Protein AF-A0A2N2NVW7-F1 (afdb_monomer_lite)

Radius of gyration: 20.74 Å; chains: 1; bounding box: 54×30×60 Å

Structure (mmCIF, N/CA/C/O backbone):
data_AF-A0A2N2NVW7-F1
#
_entry.id   AF-A0A2N2NVW7-F1
#
loop_
_atom_site.group_PDB
_atom_site.id
_atom_site.type_symbol
_atom_site.label_atom_id
_atom_site.label_alt_id
_atom_site.label_comp_id
_atom_site.label_asym_id
_atom_site.label_entity_id
_atom_site.label_seq_id
_atom_site.pdbx_PDB_ins_code
_atom_site.Cartn_x
_atom_site.Cartn_y
_atom_site.Cartn_z
_atom_site.occupancy
_atom_site.B_iso_or_equiv
_atom_site.auth_seq_id
_atom_site.auth_comp_id
_atom_site.auth_asym_id
_atom_site.auth_atom_id
_atom_site.pdbx_PDB_model_num
ATOM 1 N N . MET A 1 1 ? -23.876 -5.845 4.210 1.00 67.88 1 MET A N 1
ATOM 2 C CA . MET A 1 1 ? -23.262 -4.906 3.244 1.00 67.88 1 MET A CA 1
ATOM 3 C C . MET A 1 1 ? -21.737 -4.898 3.333 1.00 67.88 1 MET A C 1
ATOM 5 O O . MET A 1 1 ? -21.099 -5.001 2.295 1.00 67.88 1 MET A O 1
ATOM 9 N N . GLU A 1 2 ? -21.139 -4.880 4.530 1.00 70.81 2 GLU A N 1
ATOM 10 C CA . GLU A 1 2 ? -19.670 -4.842 4.727 1.00 70.81 2 GLU A CA 1
ATOM 11 C C . GLU A 1 2 ? -18.916 -5.984 4.024 1.00 70.81 2 GLU A C 1
ATOM 13 O O . GLU A 1 2 ? -17.905 -5.756 3.367 1.00 70.81 2 GLU A O 1
ATOM 18 N N . ARG A 1 3 ? -19.458 -7.211 4.055 1.00 79.25 3 ARG A N 1
ATOM 19 C CA . ARG A 1 3 ? -18.855 -8.367 3.366 1.00 79.25 3 ARG A CA 1
ATOM 20 C C . ARG A 1 3 ? -18.776 -8.203 1.844 1.00 79.25 3 ARG A C 1
ATOM 22 O O . ARG A 1 3 ? -17.842 -8.709 1.237 1.00 79.25 3 ARG A O 1
ATOM 29 N N . ILE A 1 4 ? -19.721 -7.489 1.227 1.00 87.88 4 ILE A N 1
ATOM 30 C CA . ILE A 1 4 ? -19.741 -7.273 -0.230 1.00 87.88 4 ILE A CA 1
ATOM 31 C C . ILE A 1 4 ? -18.624 -6.304 -0.628 1.00 87.88 4 ILE A C 1
ATOM 33 O O . ILE A 1 4 ? -17.913 -6.556 -1.597 1.00 87.88 4 ILE A O 1
ATOM 37 N N . LEU A 1 5 ? -18.419 -5.241 0.157 1.00 84.19 5 LEU A N 1
ATOM 38 C CA . LEU A 1 5 ? -17.298 -4.320 -0.036 1.00 84.19 5 LEU A CA 1
ATOM 39 C C . LEU A 1 5 ? -15.952 -5.028 0.161 1.00 84.19 5 LEU A C 1
ATOM 41 O O . LEU A 1 5 ? -15.068 -4.869 -0.675 1.00 84.19 5 LEU A O 1
ATOM 45 N N . ALA A 1 6 ? -15.813 -5.865 1.196 1.00 83.31 6 ALA A N 1
ATOM 46 C CA . ALA A 1 6 ? -14.580 -6.619 1.437 1.00 83.31 6 ALA A CA 1
ATOM 47 C C . ALA A 1 6 ? -14.242 -7.527 0.247 1.00 83.31 6 ALA A C 1
ATOM 49 O O . ALA A 1 6 ? -13.111 -7.528 -0.232 1.00 83.31 6 ALA A O 1
ATOM 50 N N . ILE A 1 7 ? -15.240 -8.254 -0.268 1.00 89.62 7 ILE A N 1
ATOM 51 C CA . ILE A 1 7 ? -15.080 -9.130 -1.434 1.00 89.62 7 ILE A CA 1
ATOM 52 C C . ILE A 1 7 ? -14.743 -8.311 -2.686 1.00 89.62 7 ILE A C 1
ATOM 54 O O . ILE A 1 7 ? -13.838 -8.686 -3.423 1.00 89.62 7 ILE A O 1
ATOM 58 N N . SER A 1 8 ? -15.407 -7.174 -2.912 1.00 90.25 8 SER A N 1
ATOM 59 C CA . SER A 1 8 ? -15.117 -6.294 -4.051 1.00 90.25 8 SER A CA 1
ATOM 60 C C . SER A 1 8 ? -13.674 -5.783 -4.033 1.00 90.25 8 SER A C 1
ATOM 62 O O . SER A 1 8 ? -13.004 -5.797 -5.065 1.00 90.25 8 SER A O 1
ATOM 64 N N . VAL A 1 9 ? -13.188 -5.336 -2.872 1.00 87.56 9 VAL A N 1
ATOM 65 C CA . VAL A 1 9 ? -11.808 -4.856 -2.715 1.00 87.56 9 VAL A CA 1
ATOM 66 C C . VAL A 1 9 ? -10.822 -6.012 -2.893 1.00 87.56 9 VAL A C 1
ATOM 68 O O . VAL A 1 9 ? -9.832 -5.862 -3.606 1.00 87.56 9 VAL A O 1
ATOM 71 N N . LEU A 1 10 ? -11.123 -7.188 -2.334 1.00 91.12 10 LEU A N 1
ATOM 72 C CA . LEU A 1 10 ? -10.298 -8.388 -2.481 1.00 91.12 10 LEU A CA 1
ATOM 73 C C . LEU A 1 10 ? -10.167 -8.823 -3.946 1.00 91.12 10 LEU A C 1
ATOM 75 O O . LEU A 1 10 ? -9.058 -9.095 -4.402 1.00 91.12 10 LEU A O 1
ATOM 79 N N . VAL A 1 11 ? -11.259 -8.814 -4.714 1.00 94.81 11 VAL A N 1
ATOM 80 C CA . VAL A 1 11 ? -11.223 -9.088 -6.160 1.00 94.81 11 VAL A CA 1
ATOM 81 C C . VAL A 1 11 ? -10.357 -8.058 -6.888 1.00 94.81 11 VAL A C 1
ATOM 83 O O . VAL A 1 11 ? -9.521 -8.436 -7.708 1.00 94.81 11 VAL A O 1
ATOM 86 N N . GLY A 1 12 ? -10.494 -6.771 -6.554 1.00 92.69 12 GLY A N 1
ATOM 87 C CA . GLY A 1 12 ? -9.656 -5.712 -7.120 1.00 92.69 12 GLY A CA 1
ATOM 88 C C . GLY A 1 12 ? -8.160 -5.944 -6.878 1.00 9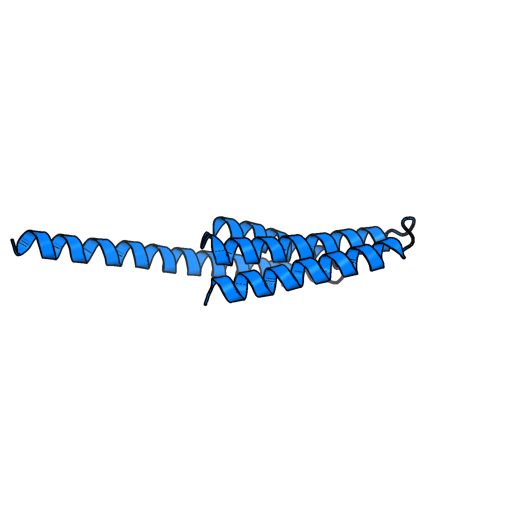2.69 12 GLY A C 1
ATOM 89 O O . GLY A 1 12 ? -7.359 -5.810 -7.802 1.00 92.69 12 GLY A O 1
ATOM 90 N N . ILE A 1 13 ? -7.785 -6.368 -5.668 1.00 93.81 13 ILE A N 1
ATOM 91 C CA . ILE A 1 13 ? -6.394 -6.684 -5.309 1.00 93.81 13 ILE A CA 1
ATOM 92 C C . ILE A 1 13 ? -5.877 -7.880 -6.103 1.00 93.81 13 ILE A C 1
ATOM 94 O O . ILE A 1 13 ? -4.752 -7.837 -6.600 1.00 93.81 13 ILE A O 1
ATOM 98 N N . VAL A 1 14 ? -6.678 -8.937 -6.250 1.00 95.19 14 VAL A N 1
ATOM 99 C CA . VAL A 1 14 ? -6.288 -10.129 -7.017 1.00 95.19 14 VAL A CA 1
ATOM 100 C C . VAL A 1 14 ? -6.042 -9.768 -8.483 1.00 95.19 14 VAL A C 1
ATOM 102 O O . VAL A 1 14 ? -4.988 -10.107 -9.021 1.00 95.19 14 VAL A O 1
ATOM 105 N N . LEU A 1 15 ? -6.955 -9.020 -9.111 1.00 95.56 15 LEU A N 1
ATOM 106 C CA . LEU A 1 15 ? -6.803 -8.571 -10.500 1.00 95.56 15 LEU A CA 1
ATOM 107 C C . LEU A 1 15 ? -5.577 -7.666 -10.676 1.00 95.56 15 LEU A C 1
ATOM 109 O O . LEU A 1 15 ? -4.787 -7.860 -11.602 1.00 95.56 15 LEU A O 1
ATOM 113 N N . TYR A 1 16 ? -5.380 -6.716 -9.759 1.00 93.38 16 TYR A N 1
ATOM 114 C CA . TYR A 1 16 ? -4.215 -5.835 -9.760 1.00 93.38 16 TYR A CA 1
ATOM 115 C C . TYR A 1 16 ? -2.900 -6.605 -9.586 1.00 93.38 16 TYR A C 1
ATOM 117 O O . TYR A 1 16 ? -1.913 -6.301 -10.258 1.00 93.38 16 TYR A O 1
ATOM 125 N N . SER A 1 17 ? -2.880 -7.610 -8.708 1.00 93.12 17 SER A N 1
ATOM 126 C CA . SER A 1 17 ? -1.699 -8.443 -8.463 1.00 93.12 17 SER A CA 1
ATOM 127 C C . SER A 1 17 ? -1.335 -9.246 -9.707 1.00 93.12 17 SER A C 1
ATOM 129 O O . SER A 1 17 ? -0.176 -9.261 -10.111 1.00 93.12 17 SER A O 1
ATOM 131 N N . PHE A 1 18 ? -2.330 -9.843 -10.368 1.00 94.94 18 PHE A N 1
ATOM 132 C CA . PHE A 1 18 ? -2.118 -10.598 -11.601 1.00 94.94 18 PHE A CA 1
ATOM 133 C C . PHE A 1 18 ? -1.570 -9.708 -12.723 1.00 94.94 18 PHE A C 1
ATOM 135 O O . PHE A 1 18 ? -0.557 -10.034 -13.341 1.00 94.94 18 PHE A O 1
ATOM 142 N N . GLY A 1 19 ? -2.181 -8.536 -12.933 1.00 92.69 19 GLY A N 1
ATOM 143 C CA . GLY A 1 19 ? -1.681 -7.547 -13.891 1.00 92.69 19 GLY A CA 1
ATOM 144 C C . GLY A 1 19 ? -0.275 -7.052 -13.543 1.00 92.69 19 GLY A C 1
ATOM 145 O O . GLY A 1 19 ? 0.563 -6.890 -14.426 1.00 92.69 19 GLY A O 1
ATOM 146 N N . SER A 1 20 ? 0.019 -6.874 -12.254 1.00 91.81 20 SER A N 1
ATOM 147 C CA . SER A 1 20 ? 1.342 -6.455 -11.787 1.00 91.81 20 SER A CA 1
ATOM 148 C C . SER A 1 20 ? 2.426 -7.483 -12.081 1.00 91.81 20 SER A C 1
ATOM 150 O O . SER A 1 20 ? 3.503 -7.086 -12.514 1.00 91.81 20 SER A O 1
ATOM 152 N N . ILE A 1 21 ? 2.147 -8.777 -11.908 1.00 92.06 21 ILE A N 1
ATOM 153 C CA . ILE A 1 21 ? 3.095 -9.851 -12.236 1.00 92.06 21 ILE A CA 1
ATOM 154 C C . ILE A 1 21 ? 3.410 -9.852 -13.736 1.00 92.06 21 ILE A C 1
ATOM 156 O O . ILE A 1 21 ? 4.576 -9.950 -14.106 1.00 92.06 21 ILE A O 1
ATOM 160 N N . LEU A 1 22 ? 2.399 -9.688 -14.596 1.00 92.44 22 LEU A N 1
ATOM 161 C CA . LEU A 1 22 ? 2.598 -9.628 -16.05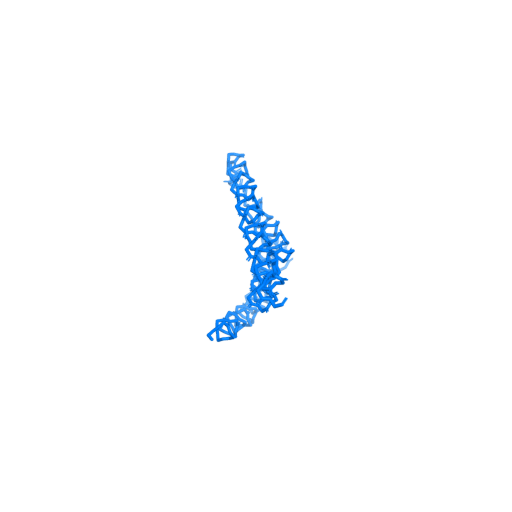0 1.00 92.44 22 LEU A CA 1
ATOM 162 C C . LEU A 1 22 ? 3.463 -8.431 -16.468 1.00 92.44 22 LEU A C 1
ATOM 164 O O . LEU A 1 22 ? 4.348 -8.578 -17.307 1.00 92.44 22 LEU A O 1
ATOM 168 N N . ILE A 1 23 ? 3.241 -7.262 -15.861 1.00 89.50 23 ILE A N 1
ATOM 169 C CA . ILE A 1 23 ? 4.031 -6.054 -16.140 1.00 89.50 23 ILE A CA 1
ATOM 170 C C . ILE A 1 23 ? 5.481 -6.222 -15.663 1.00 89.50 23 ILE A C 1
ATOM 172 O O . ILE A 1 23 ? 6.405 -5.881 -16.397 1.00 89.50 23 ILE A O 1
ATOM 176 N N . LEU A 1 24 ? 5.696 -6.783 -14.468 1.00 89.25 24 LEU A N 1
ATOM 177 C CA . LEU A 1 24 ? 7.040 -7.035 -13.933 1.00 89.25 24 LEU A CA 1
ATOM 178 C C . LEU A 1 24 ? 7.804 -8.090 -14.737 1.00 89.25 24 LEU A C 1
ATOM 180 O O . LEU A 1 24 ? 9.011 -7.967 -14.923 1.00 89.25 24 LEU A O 1
ATOM 184 N N . ALA A 1 25 ? 7.110 -9.118 -15.227 1.00 88.81 25 ALA A N 1
ATOM 185 C CA . ALA A 1 25 ? 7.713 -10.166 -16.045 1.00 88.81 25 ALA A CA 1
ATOM 186 C C . ALA A 1 25 ? 8.235 -9.634 -17.390 1.00 88.81 25 ALA A C 1
ATOM 188 O O . ALA A 1 25 ? 9.193 -10.181 -17.928 1.00 88.81 25 ALA A O 1
ATOM 189 N N . GLY A 1 26 ? 7.624 -8.568 -17.919 1.00 88.56 26 GLY A N 1
ATOM 190 C CA . GLY A 1 26 ? 8.057 -7.903 -19.148 1.00 88.56 26 GLY A CA 1
ATOM 191 C C . GLY A 1 26 ? 9.150 -6.843 -18.963 1.00 88.56 26 GLY A C 1
ATOM 192 O O . GLY A 1 26 ? 9.560 -6.244 -19.954 1.00 88.56 26 GLY A O 1
ATOM 193 N N . MET A 1 27 ? 9.600 -6.576 -17.733 1.00 88.44 27 MET A N 1
ATOM 194 C CA . MET A 1 27 ? 10.556 -5.506 -17.434 1.00 88.44 27 MET A CA 1
ATOM 195 C C . MET A 1 27 ? 11.995 -6.028 -17.298 1.00 88.44 27 MET A C 1
ATOM 197 O O . MET A 1 27 ? 12.224 -7.184 -16.940 1.00 88.44 27 MET A O 1
ATOM 201 N N . ASP A 1 28 ? 12.980 -5.171 -17.578 1.00 87.56 28 ASP A N 1
ATOM 202 C CA . ASP A 1 28 ? 14.398 -5.518 -17.462 1.00 87.56 28 ASP A CA 1
ATOM 203 C C . ASP A 1 28 ? 14.898 -5.400 -16.013 1.00 87.56 28 ASP A C 1
ATOM 205 O O . ASP A 1 28 ? 15.168 -4.313 -15.509 1.00 87.56 28 ASP A O 1
ATOM 209 N N . TRP A 1 29 ? 15.097 -6.548 -15.365 1.00 86.44 29 TRP A N 1
ATOM 210 C CA . TRP A 1 29 ? 15.548 -6.681 -13.975 1.00 86.44 29 TRP A CA 1
ATOM 211 C C . TRP A 1 29 ? 16.957 -6.145 -13.692 1.00 86.44 29 TRP A C 1
ATOM 213 O O . TRP A 1 29 ? 17.388 -6.135 -12.540 1.00 86.44 29 TRP A O 1
ATOM 223 N N . LYS A 1 30 ? 17.690 -5.704 -14.718 1.00 85.69 30 LYS A N 1
ATOM 224 C CA . LYS A 1 30 ? 18.980 -5.028 -14.545 1.00 85.69 30 LYS A CA 1
ATOM 225 C C . LYS A 1 30 ? 18.834 -3.546 -14.209 1.00 85.69 30 LYS A C 1
ATOM 227 O O . LYS A 1 30 ? 19.806 -2.940 -13.763 1.00 85.69 30 LYS A O 1
ATOM 232 N N . LEU A 1 31 ? 17.657 -2.960 -14.428 1.00 87.75 31 LEU A N 1
ATOM 233 C CA . LEU A 1 31 ? 17.400 -1.549 -14.167 1.00 87.75 31 LEU A CA 1
ATOM 234 C C . LEU A 1 31 ? 16.911 -1.337 -12.732 1.00 87.75 31 LEU A C 1
ATOM 236 O O . LEU A 1 31 ? 16.008 -2.022 -12.252 1.00 87.75 31 LEU A O 1
ATOM 240 N N . THR A 1 32 ? 17.455 -0.319 -12.064 1.00 84.31 32 THR A N 1
ATOM 241 C CA . THR A 1 32 ? 17.014 0.086 -10.719 1.00 84.31 32 THR A CA 1
ATOM 242 C C . THR A 1 32 ? 15.536 0.494 -10.704 1.00 84.31 32 THR A C 1
ATOM 244 O O . THR A 1 32 ? 14.835 0.249 -9.727 1.00 84.31 32 THR A O 1
ATOM 247 N N . GLU A 1 33 ? 15.030 1.035 -11.814 1.00 84.69 33 GLU A N 1
ATOM 248 C CA . GLU A 1 33 ? 13.616 1.392 -11.994 1.00 84.69 33 GLU A CA 1
ATOM 249 C C . GLU A 1 33 ? 12.673 0.200 -11.782 1.00 84.69 33 GLU A C 1
ATOM 251 O O . GLU A 1 33 ? 11.625 0.335 -11.156 1.00 84.69 33 GLU A O 1
ATOM 256 N N . THR A 1 34 ? 13.066 -0.999 -12.220 1.00 87.12 34 THR A N 1
ATOM 257 C CA . THR A 1 34 ? 12.276 -2.222 -12.020 1.00 87.12 34 THR A CA 1
ATOM 258 C C . THR A 1 34 ? 12.168 -2.595 -10.552 1.00 87.12 34 THR A C 1
ATOM 260 O O . THR A 1 34 ? 11.125 -3.071 -10.108 1.00 87.12 34 THR A O 1
ATOM 263 N N . PHE A 1 35 ? 13.217 -2.332 -9.773 1.00 86.06 35 PHE A N 1
ATOM 264 C CA . PHE A 1 35 ? 13.204 -2.549 -8.333 1.00 86.06 35 PHE A CA 1
ATOM 265 C C . PHE A 1 35 ? 12.292 -1.545 -7.615 1.00 86.06 35 PHE A C 1
ATOM 267 O O . PHE A 1 35 ? 11.494 -1.947 -6.765 1.00 86.06 35 PHE A O 1
ATOM 274 N N . TYR A 1 36 ? 12.339 -0.262 -7.990 1.00 85.06 36 TYR A N 1
ATOM 275 C CA . TYR A 1 36 ? 11.416 0.747 -7.459 1.00 85.06 36 TYR A CA 1
ATOM 276 C C . TYR A 1 36 ? 9.960 0.430 -7.808 1.00 85.06 36 TYR A C 1
ATOM 278 O O . TYR A 1 36 ? 9.092 0.492 -6.936 1.00 85.06 36 TYR A O 1
ATOM 286 N N . GLU A 1 37 ? 9.697 0.022 -9.048 1.00 87.31 37 GLU A N 1
ATOM 287 C CA . GLU A 1 37 ? 8.367 -0.371 -9.509 1.00 87.31 37 GLU A CA 1
ATOM 288 C C . GLU A 1 37 ? 7.863 -1.635 -8.793 1.00 87.31 37 GLU A C 1
ATOM 290 O O . GLU A 1 37 ? 6.694 -1.711 -8.402 1.00 87.31 37 GLU A O 1
ATOM 295 N N . LEU A 1 38 ? 8.743 -2.614 -8.554 1.00 88.94 38 LEU A N 1
ATOM 296 C CA . LEU A 1 38 ? 8.440 -3.802 -7.758 1.00 88.94 38 LEU A CA 1
ATOM 297 C C . LEU A 1 38 ? 8.034 -3.416 -6.337 1.00 88.94 38 LEU A C 1
ATOM 299 O O . LEU A 1 38 ? 6.962 -3.824 -5.883 1.00 88.94 38 LEU A O 1
ATOM 303 N N . ILE A 1 39 ? 8.846 -2.605 -5.651 1.00 87.75 39 ILE A N 1
ATOM 304 C CA . ILE A 1 39 ? 8.536 -2.144 -4.294 1.00 87.75 39 ILE A CA 1
ATOM 305 C C . ILE A 1 39 ? 7.208 -1.398 -4.308 1.00 87.75 39 ILE A C 1
ATOM 307 O O . ILE A 1 39 ? 6.323 -1.718 -3.525 1.00 87.75 39 ILE A O 1
ATOM 311 N N . TYR A 1 40 ? 7.015 -0.459 -5.229 1.00 87.25 40 TYR A N 1
ATOM 312 C CA . TYR A 1 40 ? 5.782 0.311 -5.343 1.00 87.25 40 TYR A CA 1
ATOM 313 C C . TYR A 1 40 ? 4.536 -0.576 -5.513 1.00 87.25 40 TYR A C 1
ATOM 315 O O . TYR A 1 40 ? 3.515 -0.353 -4.854 1.00 87.25 40 TYR A O 1
ATOM 323 N N . ARG A 1 41 ? 4.610 -1.612 -6.358 1.00 89.56 41 ARG A N 1
ATOM 324 C CA . ARG A 1 41 ? 3.502 -2.550 -6.597 1.00 89.56 41 ARG A CA 1
ATOM 325 C C . ARG A 1 41 ? 3.227 -3.448 -5.402 1.00 89.56 41 ARG A C 1
ATOM 327 O O . ARG A 1 41 ? 2.064 -3.599 -5.032 1.00 89.56 41 ARG A O 1
ATOM 334 N N . VAL A 1 42 ? 4.269 -3.996 -4.778 1.00 89.44 42 VAL A N 1
ATOM 335 C CA . VAL A 1 42 ? 4.143 -4.770 -3.534 1.00 89.44 42 VAL A CA 1
ATOM 336 C C . VAL A 1 42 ? 3.543 -3.895 -2.440 1.00 89.44 42 VAL A C 1
ATOM 338 O O . VAL A 1 42 ? 2.634 -4.338 -1.732 1.00 89.44 42 VAL A O 1
ATOM 341 N N . LEU A 1 43 ? 3.972 -2.628 -2.361 1.00 86.88 43 LEU A N 1
ATOM 342 C CA . LEU A 1 43 ? 3.453 -1.701 -1.374 1.00 86.88 43 LEU A CA 1
ATOM 343 C C . LEU A 1 43 ? 1.933 -1.474 -1.579 1.00 86.88 43 LEU A C 1
ATOM 345 O O . LEU A 1 43 ? 1.132 -1.437 -0.649 1.00 86.88 43 LEU A O 1
ATOM 349 N N . LEU A 1 44 ? 1.489 -1.367 -2.828 1.00 86.44 44 LEU A N 1
ATOM 350 C CA . LEU A 1 44 ? 0.066 -1.227 -3.145 1.00 86.44 44 LEU A CA 1
ATOM 351 C C . LEU A 1 44 ? -0.770 -2.466 -2.791 1.00 86.44 44 LEU A C 1
ATOM 353 O O . LEU A 1 44 ? -1.896 -2.322 -2.311 1.00 86.44 44 LEU A O 1
ATOM 357 N N . ILE A 1 45 ? -0.231 -3.668 -2.994 1.00 90.00 45 ILE A N 1
ATOM 358 C CA . ILE A 1 45 ? -0.935 -4.925 -2.698 1.00 90.00 45 ILE A CA 1
ATOM 359 C C . ILE A 1 45 ? -1.153 -5.086 -1.191 1.00 90.00 45 ILE A C 1
ATOM 361 O O . ILE A 1 45 ? -2.269 -5.379 -0.764 1.00 90.00 45 ILE A O 1
ATOM 365 N N . VAL A 1 46 ? -0.120 -4.853 -0.378 1.00 88.44 46 VAL A N 1
ATOM 366 C CA . VAL A 1 46 ? -0.220 -4.978 1.086 1.00 88.44 46 VAL A CA 1
ATOM 367 C C . VAL A 1 46 ? -1.170 -3.926 1.672 1.00 88.44 46 VAL A C 1
ATOM 369 O O . VAL A 1 46 ? -1.984 -4.273 2.522 1.00 88.44 46 VAL A O 1
ATOM 372 N N . ILE A 1 47 ? -1.174 -2.687 1.156 1.00 85.38 47 ILE A N 1
ATOM 373 C CA . ILE A 1 47 ? -2.172 -1.657 1.522 1.00 85.38 47 ILE A CA 1
ATOM 374 C C . ILE A 1 47 ? -3.591 -2.175 1.274 1.00 85.38 47 ILE A C 1
ATOM 376 O O . ILE A 1 47 ? -4.459 -2.063 2.137 1.00 85.38 47 ILE A O 1
ATOM 380 N N . GLY A 1 48 ? -3.833 -2.765 0.102 1.00 84.62 48 GLY A N 1
ATOM 381 C CA . GLY A 1 48 ? -5.127 -3.354 -0.221 1.00 84.62 48 GLY A CA 1
ATOM 382 C C . GLY A 1 48 ? -5.516 -4.485 0.735 1.00 84.62 48 GLY A C 1
ATOM 383 O O . GLY A 1 48 ? -6.641 -4.511 1.232 1.00 84.62 48 GLY A O 1
ATOM 384 N N . LEU A 1 49 ? -4.601 -5.416 1.012 1.00 86.75 49 LEU A N 1
ATOM 385 C CA . LEU A 1 49 ? -4.867 -6.546 1.907 1.00 86.75 49 LEU A CA 1
ATOM 386 C C . LEU A 1 49 ? -5.192 -6.083 3.332 1.00 86.75 49 LEU A C 1
ATOM 388 O O . LEU A 1 49 ? -6.126 -6.604 3.944 1.00 86.75 49 LEU A O 1
ATOM 392 N N . GLU A 1 50 ? -4.485 -5.071 3.830 1.00 84.38 50 GLU A N 1
ATOM 393 C CA . GLU A 1 50 ? -4.728 -4.519 5.162 1.00 84.38 50 GLU A CA 1
ATOM 394 C C . GLU A 1 50 ? -6.062 -3.758 5.227 1.00 84.38 50 GLU A C 1
ATOM 396 O O . GLU A 1 50 ? -6.787 -3.860 6.216 1.00 84.38 50 GLU A O 1
ATOM 401 N N . LEU A 1 51 ? -6.469 -3.085 4.140 1.00 79.00 51 LEU A N 1
ATOM 402 C CA . LEU A 1 51 ? -7.814 -2.508 4.010 1.00 79.00 51 LEU A CA 1
ATOM 403 C C . LEU A 1 51 ? -8.911 -3.581 4.062 1.00 79.00 51 LEU A C 1
ATOM 405 O O . LEU A 1 51 ? -9.928 -3.382 4.725 1.00 79.00 51 LEU A O 1
ATOM 409 N N . VAL A 1 52 ? -8.712 -4.732 3.408 1.00 84.69 52 VAL A N 1
ATOM 410 C CA . VAL A 1 52 ? -9.656 -5.861 3.492 1.00 84.69 52 VAL A CA 1
ATOM 411 C C . VAL A 1 52 ? -9.715 -6.408 4.916 1.00 84.69 52 VAL A C 1
ATOM 413 O O . VAL A 1 52 ? -10.807 -6.635 5.439 1.00 84.69 52 VAL A O 1
ATOM 416 N N . ARG A 1 53 ? -8.559 -6.582 5.570 1.00 81.56 53 ARG A N 1
ATOM 417 C CA . ARG A 1 53 ? -8.490 -7.029 6.966 1.00 81.56 53 ARG A CA 1
ATOM 418 C C . ARG A 1 53 ? -9.224 -6.063 7.888 1.00 81.56 53 ARG A C 1
ATOM 420 O O . ARG A 1 53 ? -10.022 -6.509 8.701 1.00 81.56 53 ARG A O 1
ATOM 427 N N . MET A 1 54 ? -9.017 -4.762 7.734 1.00 77.88 54 MET A N 1
ATOM 428 C CA . MET A 1 54 ? -9.705 -3.730 8.507 1.00 77.88 54 MET A CA 1
ATOM 429 C C . MET A 1 54 ? -11.224 -3.779 8.317 1.00 77.88 54 MET A C 1
ATOM 431 O O . MET A 1 54 ? -11.963 -3.667 9.293 1.00 77.88 54 MET A O 1
ATOM 435 N N . LEU A 1 55 ? -11.691 -4.017 7.087 1.00 75.25 55 LEU A N 1
ATOM 436 C CA . LEU A 1 55 ? -13.118 -4.133 6.785 1.00 75.25 55 LEU A CA 1
ATOM 437 C C . LEU A 1 55 ? -13.773 -5.367 7.426 1.00 75.25 55 LEU A C 1
ATOM 439 O O . LEU A 1 55 ? -14.972 -5.366 7.694 1.00 75.25 55 LEU A O 1
ATOM 443 N N . ILE A 1 56 ? -12.997 -6.433 7.641 1.00 78.50 56 ILE A N 1
ATOM 444 C CA . ILE A 1 56 ? -13.480 -7.696 8.214 1.00 78.50 56 ILE A CA 1
ATOM 445 C C . ILE A 1 56 ? -13.339 -7.700 9.741 1.00 78.50 56 ILE A C 1
ATOM 447 O O . ILE A 1 56 ? -14.265 -8.096 10.445 1.00 78.50 56 ILE A O 1
ATOM 451 N N . VAL A 1 57 ? -12.182 -7.279 10.248 1.00 73.06 57 VAL A N 1
ATOM 452 C CA . VAL A 1 57 ? -11.761 -7.453 11.646 1.00 73.06 57 VAL A CA 1
ATOM 453 C C . VAL A 1 57 ? -12.105 -6.230 12.505 1.00 73.06 57 VAL A C 1
ATOM 455 O O . VAL A 1 57 ? -12.123 -6.344 13.725 1.00 73.06 57 VAL A O 1
ATOM 458 N N . HIS A 1 58 ? -12.440 -5.079 11.904 1.00 67.19 58 HIS A N 1
ATOM 459 C CA . HIS A 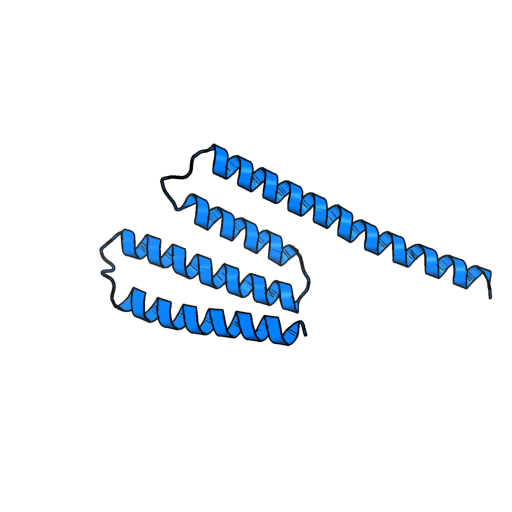1 58 ? -12.763 -3.833 12.622 1.00 67.19 58 HIS A CA 1
ATOM 460 C C . HIS A 1 58 ? -11.710 -3.428 13.677 1.00 67.19 58 HIS A C 1
ATOM 462 O O . HIS A 1 58 ? -12.003 -2.724 14.644 1.00 67.19 58 HIS A O 1
ATOM 468 N N . ASP A 1 59 ? -10.461 -3.850 13.483 1.00 65.00 59 ASP A N 1
ATOM 469 C CA . ASP A 1 59 ? -9.337 -3.539 14.360 1.00 65.00 59 ASP A CA 1
ATOM 470 C C . ASP A 1 59 ? -8.525 -2.382 13.760 1.00 65.00 59 ASP A C 1
ATOM 472 O O . ASP A 1 59 ? -8.260 -2.368 12.559 1.00 65.00 59 ASP A O 1
ATOM 476 N N . LEU A 1 60 ? -8.118 -1.403 14.578 1.00 56.31 60 LEU A N 1
ATOM 477 C CA . LEU A 1 60 ? -7.215 -0.330 14.122 1.00 56.31 60 LEU A CA 1
ATOM 478 C C . LEU A 1 60 ? -5.744 -0.541 14.461 1.00 56.31 60 LEU A C 1
ATOM 480 O O . LEU A 1 60 ? -4.904 0.215 13.986 1.00 56.31 60 LEU A O 1
ATOM 484 N N . SER A 1 61 ? -5.372 -1.647 15.095 1.00 65.12 61 SER A N 1
ATOM 485 C CA . SER A 1 61 ? -3.982 -2.094 14.944 1.00 65.12 61 SER A CA 1
ATOM 486 C C . SER A 1 61 ? -3.608 -2.227 13.449 1.00 65.12 61 SER A C 1
ATOM 488 O O . SER A 1 61 ? -2.568 -1.733 13.021 1.00 65.12 61 SER A O 1
ATOM 490 N N . ALA A 1 62 ? -4.544 -2.714 12.621 1.00 65.62 62 ALA A N 1
ATOM 491 C CA . ALA A 1 62 ? -4.406 -2.819 11.162 1.00 65.62 62 ALA A CA 1
ATOM 492 C C . ALA A 1 62 ? -4.303 -1.461 10.429 1.00 65.62 62 ALA A C 1
ATOM 494 O O . ALA A 1 62 ? -3.554 -1.307 9.469 1.00 65.62 62 ALA A O 1
ATOM 495 N N . VAL A 1 63 ? -5.030 -0.430 10.879 1.00 66.12 63 VAL A N 1
ATOM 496 C CA . VAL A 1 63 ? -4.961 0.914 10.262 1.00 66.12 63 VAL A CA 1
ATOM 497 C C . VAL A 1 63 ? -3.594 1.565 10.507 1.00 66.12 63 VAL A C 1
ATOM 499 O O . VAL A 1 63 ? -3.093 2.279 9.641 1.00 66.12 63 VAL A O 1
ATOM 502 N N . LEU A 1 64 ? -2.991 1.341 11.678 1.00 65.75 64 LEU A N 1
ATOM 503 C CA . LEU A 1 64 ? -1.659 1.854 12.009 1.00 65.75 64 LEU A CA 1
ATOM 504 C C . LEU A 1 64 ? -0.580 1.260 11.099 1.00 65.75 64 LEU A C 1
ATOM 506 O O . LEU A 1 64 ? 0.243 2.000 10.558 1.00 65.75 64 LEU A O 1
ATOM 510 N N . GLU A 1 65 ? -0.632 -0.056 10.897 1.00 70.31 65 GLU A N 1
ATOM 511 C CA . GLU A 1 65 ? 0.260 -0.789 9.995 1.00 70.31 65 GLU A CA 1
ATOM 512 C C . GLU A 1 65 ? 0.087 -0.321 8.539 1.00 70.31 65 GLU A C 1
ATOM 514 O O . GLU A 1 65 ? 1.064 0.029 7.872 1.00 70.31 65 GLU A O 1
ATOM 519 N N . LEU A 1 66 ? -1.163 -0.172 8.086 1.00 73.88 66 LEU A N 1
ATOM 520 C CA . LEU A 1 66 ? -1.510 0.394 6.780 1.00 73.88 66 LEU A CA 1
ATOM 521 C C . LEU A 1 66 ? -0.912 1.795 6.565 1.00 73.88 66 LEU A C 1
ATOM 523 O O . LEU A 1 66 ? -0.354 2.089 5.508 1.00 73.88 66 LEU A O 1
ATOM 527 N N . LEU A 1 67 ? -1.043 2.686 7.546 1.00 68.62 67 LEU A N 1
ATOM 528 C CA . LEU A 1 67 ? -0.620 4.083 7.423 1.00 68.62 67 LEU A CA 1
ATOM 529 C C . LEU A 1 67 ? 0.904 4.246 7.409 1.00 68.62 67 LEU A C 1
ATOM 531 O O . LEU A 1 67 ? 1.414 5.079 6.652 1.00 68.62 67 LEU A O 1
ATOM 535 N N . ALA A 1 68 ? 1.638 3.429 8.171 1.00 73.12 68 ALA A N 1
ATOM 536 C CA . ALA A 1 68 ? 3.098 3.367 8.082 1.00 73.12 68 ALA A CA 1
ATOM 537 C C . ALA A 1 68 ? 3.544 3.013 6.652 1.00 73.12 68 ALA A C 1
ATOM 539 O O . ALA A 1 68 ? 4.456 3.619 6.088 1.00 73.12 68 ALA A O 1
ATOM 540 N N . PHE A 1 69 ? 2.824 2.091 6.027 1.00 74.12 69 PHE A N 1
ATOM 541 C CA . PHE A 1 69 ? 3.129 1.571 4.707 1.00 74.12 69 PHE A CA 1
ATOM 542 C C . PHE A 1 69 ? 2.739 2.528 3.562 1.00 74.12 69 PHE A C 1
ATOM 544 O O . PHE A 1 69 ? 3.493 2.715 2.603 1.00 74.12 69 PHE A O 1
ATOM 551 N N . VAL A 1 70 ? 1.605 3.227 3.694 1.00 71.88 70 VAL A N 1
ATOM 552 C CA . VAL A 1 70 ? 1.209 4.337 2.803 1.00 71.88 70 VAL A CA 1
ATOM 553 C C . VAL A 1 70 ? 2.231 5.476 2.864 1.00 71.88 70 VAL A C 1
ATOM 555 O O . VAL A 1 70 ? 2.577 6.053 1.830 1.00 71.88 70 VAL A O 1
ATOM 558 N N . THR A 1 71 ? 2.736 5.783 4.060 1.00 69.25 71 THR A N 1
ATOM 559 C CA . THR A 1 71 ? 3.761 6.816 4.260 1.00 69.25 71 THR A CA 1
ATOM 560 C C . THR A 1 71 ? 5.088 6.398 3.627 1.00 69.25 71 THR A C 1
ATOM 562 O O . THR A 1 71 ? 5.673 7.180 2.878 1.00 69.25 71 THR A O 1
ATOM 565 N N . ALA A 1 72 ? 5.517 5.145 3.817 1.00 76.06 72 ALA A N 1
ATOM 566 C CA . ALA A 1 72 ? 6.714 4.595 3.177 1.00 76.06 72 ALA A CA 1
ATOM 567 C C . ALA A 1 72 ? 6.654 4.691 1.640 1.00 76.06 72 ALA A C 1
ATOM 569 O O . ALA A 1 72 ? 7.630 5.083 1.003 1.00 76.06 72 ALA A O 1
ATOM 570 N N . ARG A 1 73 ? 5.484 4.428 1.036 1.00 69.50 73 ARG A N 1
ATOM 571 C CA . ARG A 1 73 ? 5.273 4.597 -0.412 1.00 69.50 73 ARG A CA 1
ATOM 572 C C . ARG A 1 73 ? 5.444 6.044 -0.874 1.00 69.50 73 ARG A C 1
ATOM 574 O O . ARG A 1 73 ? 5.938 6.258 -1.977 1.00 69.50 73 ARG A O 1
ATOM 581 N N . LYS A 1 74 ? 5.027 7.032 -0.076 1.00 67.31 74 LYS A N 1
ATOM 582 C CA . LYS A 1 74 ? 5.218 8.445 -0.431 1.00 67.31 74 LYS A CA 1
ATOM 583 C C . LYS A 1 74 ? 6.687 8.846 -0.368 1.00 67.31 74 LYS A C 1
ATOM 585 O O . LYS A 1 74 ? 7.155 9.458 -1.314 1.00 67.31 74 LYS A O 1
ATOM 590 N N . VAL A 1 75 ? 7.427 8.410 0.649 1.00 66.00 75 VAL A N 1
ATOM 591 C CA . VAL A 1 75 ? 8.872 8.689 0.793 1.00 66.00 75 VAL A CA 1
ATOM 592 C C . VAL A 1 75 ? 9.712 8.138 -0.370 1.00 66.00 75 VAL A C 1
ATOM 594 O O . VAL A 1 75 ? 10.780 8.666 -0.656 1.00 66.00 75 VAL A O 1
ATOM 597 N N . LEU 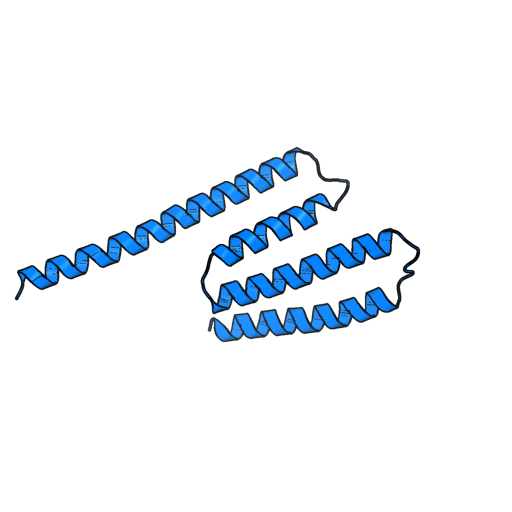A 1 76 ? 9.229 7.115 -1.083 1.00 66.31 76 LEU A N 1
ATOM 598 C CA . LEU A 1 76 ? 9.930 6.540 -2.236 1.00 66.31 76 LEU A CA 1
ATOM 599 C C . LEU A 1 76 ? 10.010 7.479 -3.455 1.00 66.31 76 LEU A C 1
ATOM 601 O O . LEU A 1 76 ? 10.754 7.189 -4.389 1.00 66.31 76 LEU A O 1
ATOM 605 N N . LYS A 1 77 ? 9.242 8.575 -3.479 1.00 64.44 77 LYS A N 1
ATOM 606 C CA . LYS A 1 77 ? 9.276 9.547 -4.573 1.00 64.44 77 LYS A CA 1
ATOM 607 C C . LYS A 1 77 ? 10.337 10.624 -4.274 1.00 64.44 77 LYS A C 1
ATOM 609 O O . LYS A 1 77 ? 10.300 11.202 -3.195 1.00 64.44 77 LYS A O 1
ATOM 614 N N . PRO A 1 78 ? 11.269 10.921 -5.193 1.00 59.53 78 PRO A N 1
ATOM 615 C CA . PRO A 1 78 ? 12.346 11.884 -4.934 1.00 59.53 78 PRO A CA 1
ATOM 616 C C . PRO A 1 78 ? 11.886 13.355 -4.851 1.00 59.53 78 PRO A C 1
ATOM 618 O O . PRO A 1 78 ? 12.634 14.180 -4.341 1.00 59.53 78 PRO A O 1
ATOM 621 N N . ASP A 1 79 ? 10.657 13.680 -5.274 1.00 61.12 79 ASP A N 1
ATOM 622 C CA . ASP A 1 79 ? 10.055 15.029 -5.208 1.00 61.12 79 ASP A CA 1
ATOM 623 C C . ASP A 1 79 ? 9.255 15.292 -3.917 1.00 61.12 79 ASP A C 1
ATOM 625 O O . ASP A 1 79 ? 8.258 16.013 -3.924 1.00 61.12 79 ASP A O 1
ATOM 629 N N . ILE A 1 80 ? 9.611 14.649 -2.807 1.00 60.53 80 ILE A N 1
ATOM 630 C CA . ILE A 1 80 ? 8.911 14.877 -1.541 1.00 60.53 80 ILE A CA 1
ATOM 631 C C . ILE A 1 80 ? 9.588 16.050 -0.839 1.00 60.53 80 ILE A C 1
ATOM 633 O O . ILE A 1 80 ? 10.665 15.907 -0.255 1.00 60.53 80 ILE A O 1
ATOM 637 N N . GLU A 1 81 ? 8.946 17.215 -0.869 1.00 68.25 81 GLU A N 1
ATOM 638 C CA . GLU A 1 81 ? 9.358 18.322 -0.015 1.00 68.25 81 GLU A CA 1
ATOM 639 C C . GLU A 1 81 ? 9.157 17.923 1.454 1.00 68.25 81 GLU A C 1
ATOM 641 O O . GLU A 1 81 ? 8.166 17.290 1.822 1.00 68.25 81 GLU A O 1
ATOM 646 N N . ALA A 1 82 ? 10.087 18.309 2.332 1.00 69.25 82 ALA A N 1
ATOM 647 C CA . ALA A 1 82 ? 10.024 17.981 3.761 1.00 69.25 82 ALA A CA 1
ATOM 648 C C . ALA A 1 82 ? 8.678 18.371 4.415 1.00 69.25 82 ALA A C 1
ATOM 650 O O . ALA A 1 82 ? 8.248 17.745 5.387 1.00 69.25 82 ALA A O 1
ATOM 651 N N . ILE A 1 83 ? 7.988 19.368 3.849 1.00 71.81 83 ILE A N 1
ATOM 652 C CA . ILE A 1 83 ? 6.659 19.822 4.262 1.00 71.81 83 ILE A CA 1
ATOM 653 C C . ILE A 1 83 ? 5.581 18.734 4.098 1.00 71.81 83 ILE A C 1
ATOM 655 O O . ILE A 1 83 ? 4.735 18.581 4.979 1.00 71.81 83 ILE A O 1
ATOM 659 N N . ASP A 1 84 ? 5.647 17.922 3.039 1.00 68.44 84 ASP A N 1
ATOM 660 C CA . ASP A 1 84 ? 4.674 16.862 2.754 1.00 68.44 84 ASP A CA 1
ATOM 661 C C . ASP A 1 84 ? 4.784 15.718 3.763 1.00 68.44 84 ASP A C 1
ATOM 663 O O . ASP A 1 84 ? 3.777 15.133 4.172 1.00 68.44 84 ASP A O 1
ATOM 667 N N . ILE A 1 85 ? 6.008 15.427 4.213 1.00 70.56 85 ILE A N 1
ATOM 668 C CA . ILE A 1 85 ? 6.273 14.428 5.255 1.00 70.56 85 ILE A CA 1
ATOM 669 C C . ILE A 1 85 ? 5.702 14.912 6.588 1.00 70.56 85 ILE A C 1
ATOM 671 O O . ILE A 1 85 ? 4.997 14.167 7.267 1.00 70.56 85 ILE A O 1
ATOM 675 N N . VAL A 1 86 ? 5.957 16.171 6.956 1.00 71.31 86 VAL A N 1
ATOM 676 C CA . VAL A 1 86 ? 5.462 16.752 8.213 1.00 71.31 86 VAL A CA 1
ATOM 677 C C . VAL A 1 86 ? 3.933 16.816 8.226 1.00 71.31 86 VAL A C 1
ATOM 679 O O . VAL A 1 86 ? 3.314 16.431 9.218 1.00 71.31 86 VAL A O 1
ATOM 682 N N . LEU A 1 87 ? 3.305 17.221 7.119 1.00 72.50 87 LEU A N 1
ATOM 683 C CA . LEU A 1 87 ? 1.847 17.233 6.986 1.00 72.50 87 LEU A CA 1
ATOM 684 C C . LEU A 1 87 ? 1.247 15.823 7.049 1.00 72.50 87 LEU A C 1
ATOM 686 O O . LEU A 1 87 ? 0.221 15.633 7.704 1.00 72.50 87 LEU A O 1
ATOM 690 N N . ALA A 1 88 ? 1.892 14.825 6.436 1.00 67.56 88 ALA A N 1
ATOM 691 C CA . ALA A 1 88 ? 1.466 13.430 6.538 1.00 67.56 88 ALA A CA 1
ATOM 692 C C . ALA A 1 88 ? 1.521 12.920 7.987 1.00 67.56 88 ALA A C 1
ATOM 694 O O . ALA A 1 88 ? 0.577 12.276 8.445 1.00 67.56 88 ALA A O 1
ATOM 695 N N . ILE A 1 89 ? 2.578 13.261 8.732 1.00 70.56 89 ILE A N 1
ATOM 696 C CA . ILE A 1 89 ? 2.718 12.912 10.152 1.00 70.56 89 ILE A CA 1
AT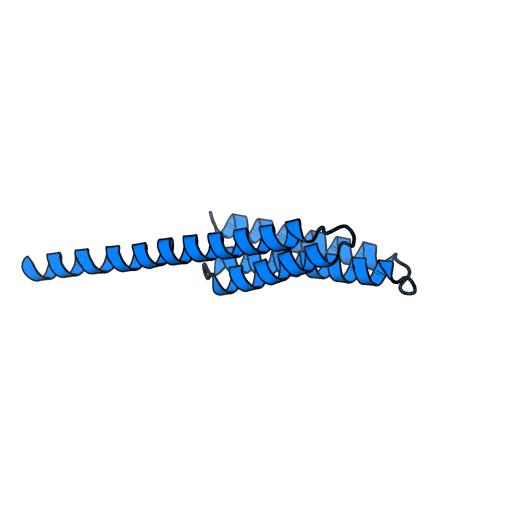OM 697 C C . ILE A 1 89 ? 1.639 13.610 10.994 1.00 70.56 89 ILE A C 1
ATOM 699 O O . ILE A 1 89 ? 1.002 12.958 11.819 1.00 70.56 89 ILE A O 1
ATOM 703 N N . ILE A 1 90 ? 1.378 14.904 10.776 1.00 74.19 90 ILE A N 1
ATOM 704 C CA . ILE A 1 90 ? 0.330 15.643 11.504 1.00 74.19 90 ILE A CA 1
ATOM 705 C C . ILE A 1 90 ? -1.050 15.036 11.230 1.00 74.19 90 ILE A C 1
ATOM 707 O O . ILE A 1 90 ? -1.815 14.802 12.166 1.00 74.19 90 ILE A O 1
ATOM 711 N N . ALA A 1 91 ? -1.361 14.731 9.968 1.00 71.44 91 ALA A N 1
ATOM 712 C CA . ALA A 1 91 ? -2.612 14.081 9.592 1.00 71.44 91 ALA A CA 1
ATOM 713 C C . ALA A 1 91 ? -2.746 12.687 10.230 1.00 71.44 91 ALA A C 1
ATOM 715 O O . ALA A 1 91 ? -3.817 12.332 10.722 1.00 71.44 91 ALA A O 1
ATOM 716 N N . PHE A 1 92 ? -1.653 11.922 10.285 1.00 69.81 92 PHE A N 1
ATOM 717 C CA . PHE A 1 92 ? -1.601 10.613 10.934 1.00 69.81 92 PHE A CA 1
ATOM 718 C C . PHE A 1 92 ? -1.863 10.701 12.445 1.00 69.81 92 PHE A C 1
ATOM 720 O O . PHE A 1 92 ? -2.693 9.962 12.978 1.00 69.81 92 PHE A O 1
ATOM 727 N N . VAL A 1 93 ? -1.222 11.653 13.130 1.00 69.00 93 VAL A N 1
ATOM 728 C CA . VAL A 1 93 ? -1.421 11.910 14.565 1.00 69.00 93 VAL A CA 1
ATOM 729 C C . VAL A 1 93 ? -2.849 12.386 14.851 1.00 69.00 93 VAL A C 1
ATOM 731 O O . VAL A 1 93 ? -3.471 11.911 15.802 1.00 69.00 93 VAL A O 1
ATOM 734 N N . ALA A 1 94 ? -3.404 13.271 14.020 1.00 73.38 94 ALA A N 1
ATOM 735 C CA . ALA A 1 94 ? -4.779 13.748 14.157 1.00 73.38 94 ALA A CA 1
ATOM 736 C C . ALA A 1 94 ? -5.803 12.616 13.981 1.00 73.38 94 ALA A C 1
ATOM 738 O O . ALA A 1 94 ? -6.741 12.504 14.770 1.00 73.38 94 ALA A O 1
ATOM 739 N N . LEU A 1 95 ? -5.603 11.737 12.995 1.00 67.19 95 LEU A N 1
ATOM 740 C CA . LEU A 1 95 ? -6.465 10.580 12.749 1.00 67.19 95 LEU A CA 1
ATOM 741 C C . LEU A 1 95 ? -6.404 9.568 13.905 1.00 67.19 95 LEU A C 1
ATOM 743 O O . LEU A 1 95 ? -7.432 9.027 14.321 1.00 67.19 95 LEU A O 1
ATOM 747 N N . LEU A 1 96 ? -5.217 9.371 14.485 1.00 65.31 96 LEU A N 1
ATOM 748 C CA . LEU A 1 96 ? -5.036 8.563 15.689 1.00 65.31 96 LEU A CA 1
ATOM 749 C C . LEU A 1 96 ? -5.729 9.152 16.917 1.00 65.31 96 LEU A C 1
ATOM 751 O O . LEU A 1 96 ? -6.405 8.426 17.650 1.00 65.31 96 LEU A O 1
ATOM 755 N N . GLY A 1 97 ? -5.589 10.462 17.127 1.00 69.62 97 GLY A N 1
ATOM 756 C CA . GLY A 1 97 ? -6.263 11.187 18.200 1.00 69.62 97 GLY A CA 1
ATOM 757 C C . GLY A 1 97 ? -7.784 11.126 18.061 1.00 69.62 97 GLY A C 1
ATOM 758 O O . GLY A 1 97 ? -8.478 10.791 19.022 1.00 69.62 97 GLY A O 1
ATOM 759 N N . ALA A 1 98 ? -8.295 11.352 16.849 1.00 69.81 98 ALA A N 1
ATOM 760 C CA . ALA A 1 98 ? -9.717 11.262 16.538 1.00 69.81 98 ALA A CA 1
ATOM 761 C C . ALA A 1 98 ? -10.272 9.867 16.837 1.00 69.81 98 ALA A C 1
ATOM 763 O O . ALA A 1 98 ? -11.297 9.753 17.508 1.00 69.81 98 ALA A O 1
ATOM 764 N N . ARG A 1 99 ? -9.580 8.790 16.433 1.00 64.50 99 ARG A N 1
ATOM 765 C CA . ARG A 1 99 ? -10.034 7.448 16.815 1.00 64.50 99 ARG A CA 1
ATOM 766 C C . ARG A 1 99 ? -9.990 7.236 18.317 1.00 64.50 99 ARG A C 1
ATOM 768 O O . ARG A 1 99 ? -10.941 6.666 18.844 1.00 64.50 99 ARG A O 1
ATOM 775 N N . ARG A 1 100 ? -8.900 7.603 18.999 1.00 65.00 100 ARG A N 1
ATOM 776 C CA . ARG A 1 100 ? -8.795 7.382 20.449 1.00 65.00 100 ARG A CA 1
ATOM 777 C C . ARG A 1 100 ? -10.002 7.984 21.165 1.00 65.00 100 ARG A C 1
ATOM 779 O O . ARG A 1 100 ? -10.641 7.301 21.958 1.00 65.00 100 ARG A O 1
ATOM 786 N N . TYR A 1 101 ? -10.371 9.199 20.777 1.00 67.38 101 TYR A N 1
ATOM 787 C CA . TYR A 1 101 ? -11.543 9.882 21.302 1.00 67.38 101 TYR A CA 1
ATOM 788 C C . TYR A 1 101 ? -12.865 9.168 20.960 1.00 67.38 101 TYR A C 1
ATOM 790 O O . TYR A 1 101 ? -13.731 9.022 21.822 1.00 67.38 101 TYR A O 1
ATOM 798 N N . PHE A 1 102 ? -13.012 8.668 19.728 1.00 61.75 102 PHE A N 1
ATOM 799 C CA . PHE A 1 102 ? -14.222 7.970 19.268 1.00 61.75 102 PHE A CA 1
ATOM 800 C C . PHE A 1 102 ? -14.403 6.565 19.878 1.00 61.75 102 PHE A C 1
ATOM 802 O O . PHE A 1 102 ? -15.525 6.096 20.056 1.00 61.75 102 PHE A O 1
ATOM 809 N N . LEU A 1 103 ? -13.309 5.876 20.219 1.00 56.78 103 LEU A N 1
ATOM 810 C CA . LEU A 1 103 ? -13.348 4.596 20.934 1.00 56.78 103 LEU A CA 1
ATOM 811 C C . LEU A 1 103 ? -13.634 4.765 22.428 1.00 56.78 103 LEU A C 1
ATOM 813 O O . LEU A 1 103 ? -14.377 3.971 23.003 1.00 56.78 103 LEU A O 1
ATOM 817 N N . GLU A 1 104 ? -13.070 5.795 23.062 1.00 55.25 104 GLU A N 1
ATOM 818 C CA . GLU A 1 104 ? -13.318 6.086 24.479 1.00 55.25 104 GLU A CA 1
ATOM 819 C C . GLU A 1 104 ? -14.791 6.475 24.727 1.00 55.25 104 GLU A C 1
ATOM 821 O O . GLU A 1 104 ? -15.358 6.119 25.763 1.00 55.25 104 GLU A O 1
ATOM 826 N N . THR A 1 105 ? -15.468 7.090 23.749 1.00 53.03 105 THR A N 1
ATOM 827 C CA . THR A 1 105 ? -16.901 7.433 23.852 1.00 53.03 105 THR A CA 1
ATOM 828 C C . THR A 1 105 ? -17.836 6.218 23.816 1.00 53.03 105 THR A C 1
ATOM 830 O O . THR A 1 105 ? -18.895 6.254 24.445 1.00 53.03 105 THR A O 1
ATOM 833 N N . GLN A 1 106 ? -17.456 5.116 23.157 1.00 50.09 106 GLN A N 1
ATOM 834 C CA . GLN A 1 106 ? -18.265 3.885 23.136 1.00 50.09 106 GLN A CA 1
ATOM 835 C C . GLN A 1 106 ? -18.206 3.129 24.475 1.00 50.09 106 GLN A C 1
ATOM 837 O O . GLN A 1 106 ? -19.213 2.580 24.923 1.00 50.09 106 GLN A O 1
ATOM 842 N N . SER A 1 107 ? -17.064 3.166 25.172 1.00 48.81 107 SER A N 1
ATOM 843 C CA . SER A 1 107 ? -16.926 2.563 26.508 1.00 48.81 107 SER A CA 1
ATOM 844 C C . SER A 1 107 ? -17.686 3.323 27.598 1.00 48.81 107 SER A C 1
ATOM 846 O O . SER A 1 107 ? -18.103 2.720 28.587 1.00 48.81 107 SER A O 1
ATOM 848 N N . TYR A 1 108 ? -17.912 4.629 27.427 1.00 49.12 108 TYR A N 1
ATOM 849 C CA . TYR A 1 108 ? -18.691 5.413 28.388 1.00 49.12 108 TYR A CA 1
ATOM 850 C C . TYR A 1 1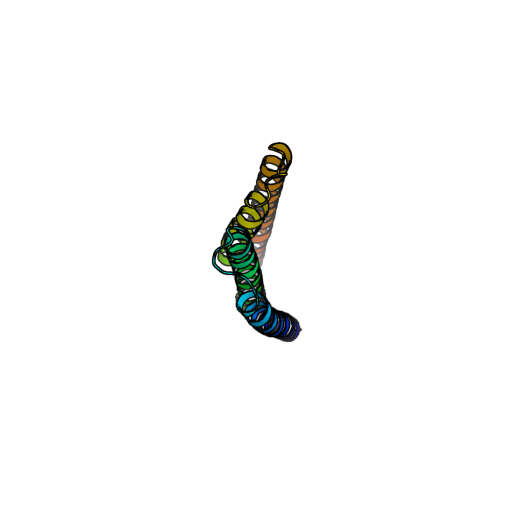08 ? -20.200 5.124 28.287 1.00 49.12 108 TYR A C 1
ATOM 852 O O . TYR A 1 108 ? -20.887 5.048 29.303 1.00 49.12 108 TYR A O 1
ATOM 860 N N . LYS A 1 109 ? -20.716 4.858 27.078 1.00 44.44 109 LYS A N 1
ATOM 861 C CA . LYS A 1 109 ? -22.157 4.651 26.842 1.00 44.44 109 LYS A CA 1
ATOM 862 C C . LYS A 1 109 ? -22.696 3.283 27.298 1.00 44.44 109 LYS A C 1
ATOM 864 O O . LYS A 1 109 ? -23.899 3.139 27.489 1.00 44.44 109 LYS A O 1
ATOM 869 N N . GLN A 1 110 ? -21.828 2.286 27.497 1.00 48.91 110 GLN A N 1
ATOM 870 C CA . GLN A 1 110 ? -22.213 0.940 27.957 1.00 48.91 110 GLN A CA 1
ATOM 871 C C . GLN A 1 110 ? -22.300 0.831 29.493 1.00 48.91 110 GLN A C 1
ATOM 873 O O . GLN A 1 110 ? -22.937 -0.088 30.001 1.00 48.91 110 GLN A O 1
ATOM 878 N N . LYS A 1 111 ? -21.672 1.743 30.251 1.00 47.12 111 LYS A N 1
ATOM 879 C CA . LYS A 1 111 ? -21.579 1.647 31.723 1.00 47.12 111 LYS A CA 1
ATOM 880 C C . LYS A 1 111 ? -22.735 2.333 32.471 1.00 47.12 111 LYS A C 1
ATOM 882 O O . LYS A 1 111 ? -22.981 2.005 33.627 1.00 47.12 111 LYS A O 1
ATOM 887 N N . ASP A 1 112 ? -23.449 3.240 31.809 1.00 54.94 112 ASP A N 1
ATOM 888 C CA . ASP A 1 112 ? -24.605 3.975 32.350 1.00 54.94 112 ASP A CA 1
ATOM 889 C C . ASP A 1 112 ? -25.887 3.112 32.382 1.00 54.94 112 ASP A C 1
ATOM 891 O O . ASP A 1 112 ? -26.561 2.988 33.405 1.00 54.94 112 ASP A O 1
ATOM 895 N N . ASN A 1 113 ? -26.156 2.373 31.300 1.00 55.12 113 ASN A N 1
ATOM 896 C CA . ASN A 1 113 ? -27.381 1.572 31.162 1.00 55.12 113 ASN A CA 1
ATOM 897 C C . ASN A 1 113 ? -27.485 0.414 32.175 1.00 55.12 113 ASN A C 1
ATOM 899 O O . ASN A 1 113 ? -28.585 -0.012 32.528 1.00 55.12 113 ASN A O 1
ATOM 903 N N . THR A 1 114 ? -26.353 -0.107 32.655 1.00 57.78 114 THR A N 1
ATOM 904 C CA . THR A 1 114 ? -26.317 -1.247 33.587 1.00 57.78 114 THR A CA 1
ATOM 905 C C . THR A 1 114 ? -26.579 -0.831 35.034 1.00 57.78 114 THR A C 1
ATOM 907 O O . THR A 1 114 ? -27.113 -1.625 35.802 1.00 57.78 114 THR A O 1
ATOM 910 N N . HIS A 1 115 ? -26.258 0.413 35.408 1.00 55.00 115 HIS A N 1
ATOM 911 C CA . HIS A 1 115 ? -26.529 0.930 36.753 1.00 55.00 115 HIS A CA 1
ATOM 912 C C . HIS A 1 115 ? -27.993 1.340 36.941 1.00 55.00 115 HIS A C 1
ATOM 914 O O . HIS A 1 115 ? -28.520 1.216 38.045 1.00 55.00 115 HIS A O 1
ATOM 920 N N . HIS A 1 116 ? -28.678 1.773 35.879 1.00 55.62 116 HIS A N 1
ATOM 921 C CA . HIS A 1 116 ? -30.104 2.089 35.973 1.00 55.62 116 HIS A CA 1
ATOM 922 C C . HIS A 1 116 ? -30.968 0.823 36.118 1.00 55.62 116 HIS A C 1
ATOM 924 O O . HIS A 1 116 ? -31.940 0.821 36.864 1.00 55.62 116 HIS A O 1
ATOM 930 N N . SER A 1 117 ? -30.572 -0.295 35.496 1.00 56.25 117 SER A N 1
ATOM 931 C CA . SER A 1 117 ? -31.289 -1.576 35.610 1.00 56.25 117 SER A CA 1
ATOM 932 C C . SER A 1 117 ? -31.209 -2.220 37.001 1.00 56.25 117 SER A C 1
ATOM 934 O O . SER A 1 117 ? -32.116 -2.968 37.355 1.00 56.25 117 SER A O 1
ATOM 936 N N . SER A 1 118 ? -30.153 -1.973 37.785 1.00 56.34 118 SER A N 1
ATOM 937 C CA . SER A 1 118 ? -29.979 -2.579 39.117 1.00 56.34 118 SER A CA 1
ATOM 938 C C . SER A 1 118 ? -30.664 -1.811 40.250 1.00 56.34 118 SER A C 1
ATOM 940 O O . SER A 1 118 ? -30.667 -2.281 41.379 1.00 56.34 118 SER A O 1
ATOM 942 N N . LEU A 1 119 ? -31.186 -0.613 39.976 1.00 59.03 119 LEU A N 1
ATOM 943 C CA . LEU A 1 119 ? -31.924 0.200 40.953 1.00 59.03 119 LEU A CA 1
ATOM 944 C C . LEU A 1 119 ? -33.446 0.095 40.781 1.00 59.03 119 LEU A C 1
ATOM 946 O O . LEU A 1 119 ? -34.189 0.650 41.586 1.00 59.03 119 LEU A O 1
ATOM 950 N N . VAL A 1 120 ? -33.905 -0.595 39.733 1.00 59.19 120 VAL A N 1
ATOM 951 C CA . VAL A 1 120 ? -35.328 -0.734 39.377 1.00 59.19 120 VAL A CA 1
ATOM 952 C C . VAL A 1 120 ? -35.852 -2.154 39.662 1.00 59.19 120 VAL A C 1
ATOM 954 O O . VAL A 1 120 ? -37.028 -2.422 39.431 1.00 59.19 120 VAL A O 1
ATOM 957 N N . ASN A 1 121 ? -35.023 -3.057 40.203 1.00 49.34 121 ASN A N 1
ATOM 958 C CA . ASN A 1 121 ? -35.407 -4.435 40.530 1.00 49.34 121 ASN A CA 1
ATOM 959 C C . ASN A 1 121 ? -35.114 -4.803 41.985 1.00 49.34 121 ASN A C 1
ATOM 961 O O . ASN A 1 121 ? -34.016 -4.446 42.464 1.00 49.34 121 ASN A O 1
#

Foldseek 3Di:
DLVVVLVVLVVVLVVLVVVLVVVLVPDDPVDVVSVLSVLLSVLVSLLSVLVSVCSVVVDCVSVLVSLVSVLVSVVSDPPDDPVNNVVSVVVVVVVVVVVVVVVVVVVVVVPVVVVVVVVVD

Sequence (121 aa):
MERILAISVLVGIVLYSFGSILILAGMDWKLTETFYELIYRVLLIVIGLELVRMLIVHDLSAVLELLAFVTARKVLKPDIEAIDIVLAIIAFVALLGARRYFLETQSYKQKDNTHHSSLVN

Secondary structure (DSSP, 8-state):
-HHHHHHHHHHHHHHHHHHHHHHHHTS-TTSHHHHHHHHHHHHHHHHHHHHHHHHHH--SHHHHHHHHHHHHHHHTSTT--HHHHHHHHHHHHHHHHHHHHHHHHHHHHHHHHHHHHTS--

pLDDT: mean 74.55, std 13.51, range [44.44, 95.56]